Protein AF-A0A5C8AHD1-F1 (afdb_monomer_lite)

Sequence (99 aa):
MFIINFAFPMLLLMSRDAKRHAGVLTFVGMVVLFGHWVDVYIMIMGGSMGENASIGFMEIGLLLAILGLFIKVILTNLTKAPLTVQNHPYLDESIHHEI

Radius of gyration: 19.08 Å; chains: 1; bounding box: 52×25×39 Å

Foldseek 3Di:
DCCQQPVVLCVQPVDPVCVVPPVSVVVSVVSNVVVVVVVVLCVVQCVPPNPNDDDDPVNVVVVVVVVVVVVVVVVVVPVVDPPDDPPDPCSVVVVPDDD

pLDDT: mean 82.41, std 7.27, range [62.0, 95.5]

Secondary structure (DSSP, 8-state):
-HIIIIIHHHHHTTSHHHHH-HHHHHHHHHHHHHHHHHHHHHHHHHHHTGGG----HHHHHHHHHHHHHHHHHHHHHHTTS-SS-TT-TTHHHHHT---

Structure (mmCIF, N/CA/C/O backbone):
data_AF-A0A5C8AHD1-F1
#
_entry.id   AF-A0A5C8AHD1-F1
#
loop_
_atom_site.group_PDB
_atom_site.id
_atom_site.type_symbol
_atom_site.label_atom_id
_atom_site.label_alt_id
_atom_site.label_comp_id
_atom_site.label_asym_id
_atom_site.label_entity_id
_atom_site.label_seq_id
_atom_site.pdbx_PDB_ins_code
_atom_site.Cartn_x
_atom_site.Cartn_y
_atom_site.Cartn_z
_atom_site.occupancy
_atom_site.B_iso_or_equiv
_atom_site.auth_seq_id
_atom_site.auth_comp_id
_atom_site.auth_asym_id
_atom_site.auth_atom_id
_atom_site.pdbx_PDB_model_num
ATOM 1 N N . MET A 1 1 ? 4.354 2.556 -17.352 1.00 68.69 1 MET A N 1
ATOM 2 C CA . MET A 1 1 ? 3.480 2.997 -16.239 1.00 68.69 1 MET A CA 1
ATOM 3 C C . MET A 1 1 ? 2.114 3.495 -16.660 1.00 68.69 1 MET A C 1
ATOM 5 O O . MET A 1 1 ? 1.159 3.151 -15.985 1.00 68.69 1 MET A O 1
ATOM 9 N N . PHE A 1 2 ? 1.973 4.224 -17.771 1.00 72.81 2 PHE A N 1
ATOM 10 C CA . PHE A 1 2 ? 0.673 4.752 -18.211 1.00 72.81 2 PHE A CA 1
ATOM 11 C C . PHE A 1 2 ? -0.437 3.690 -18.338 1.00 72.81 2 PHE A C 1
ATOM 13 O O . PHE A 1 2 ? -1.539 3.877 -17.842 1.00 72.81 2 PHE A O 1
ATOM 20 N N . ILE A 1 3 ? -0.157 2.525 -18.927 1.00 77.00 3 ILE A N 1
ATOM 21 C CA . ILE A 1 3 ? -1.199 1.496 -19.092 1.00 77.00 3 ILE A CA 1
ATOM 22 C C . ILE A 1 3 ? -1.649 0.920 -17.738 1.00 77.00 3 ILE A C 1
ATOM 24 O O . ILE A 1 3 ? -2.842 0.756 -17.515 1.00 77.00 3 ILE A O 1
ATOM 28 N N . ILE A 1 4 ? -0.711 0.666 -16.821 1.00 77.19 4 ILE A N 1
ATOM 29 C CA . ILE A 1 4 ? -0.984 0.032 -15.520 1.00 77.19 4 ILE A CA 1
ATOM 30 C C . ILE A 1 4 ? -1.606 1.023 -14.527 1.00 77.19 4 ILE A C 1
ATOM 32 O O . ILE A 1 4 ? -2.563 0.679 -13.845 1.00 77.19 4 ILE A O 1
ATOM 36 N N . ASN A 1 5 ? -1.097 2.257 -14.470 1.00 77.56 5 ASN A N 1
ATOM 37 C CA . ASN A 1 5 ? -1.552 3.266 -13.510 1.00 77.56 5 ASN A CA 1
ATOM 38 C C . ASN A 1 5 ? -2.734 4.103 -14.015 1.00 77.56 5 ASN A C 1
ATOM 40 O O . ASN A 1 5 ? -3.450 4.673 -13.200 1.00 77.56 5 ASN A O 1
ATOM 44 N N . PHE A 1 6 ? -2.953 4.195 -15.332 1.00 76.75 6 PHE A N 1
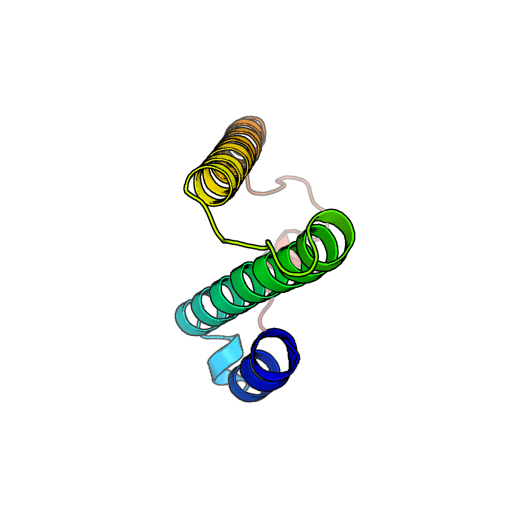ATOM 45 C CA . PHE A 1 6 ? -3.979 5.073 -15.903 1.00 76.75 6 PHE A CA 1
ATOM 46 C C . PHE A 1 6 ? -5.008 4.328 -16.754 1.00 76.75 6 PHE A C 1
ATOM 48 O O . PHE A 1 6 ? -6.196 4.389 -16.448 1.00 76.75 6 PHE A O 1
ATOM 55 N N . ALA A 1 7 ? -4.596 3.590 -17.789 1.00 82.31 7 ALA A N 1
ATOM 56 C CA . ALA A 1 7 ? -5.565 2.966 -18.698 1.00 82.31 7 ALA A CA 1
ATOM 57 C C . ALA A 1 7 ? -6.360 1.829 -18.029 1.00 82.31 7 ALA A C 1
ATOM 59 O O . ALA A 1 7 ? -7.578 1.756 -18.165 1.00 82.31 7 ALA A O 1
ATOM 60 N N . PHE A 1 8 ? -5.685 0.962 -17.274 1.00 82.31 8 PHE A N 1
ATOM 61 C CA . PHE A 1 8 ? -6.295 -0.206 -16.643 1.00 82.31 8 PHE A CA 1
ATOM 62 C C . PHE A 1 8 ? -7.327 0.152 -15.553 1.00 82.31 8 PHE A C 1
ATOM 64 O O . PHE A 1 8 ? -8.455 -0.343 -15.630 1.00 82.31 8 PHE A O 1
ATOM 71 N N . PRO A 1 9 ? -7.035 1.058 -14.596 1.00 82.00 9 PRO A N 1
ATOM 72 C CA . PRO A 1 9 ? -8.017 1.472 -13.596 1.00 82.00 9 PRO A CA 1
ATOM 73 C C . PRO A 1 9 ? -9.167 2.263 -14.216 1.00 82.00 9 PRO A C 1
ATOM 75 O O . PRO A 1 9 ? -10.313 2.083 -13.816 1.00 82.00 9 PRO A O 1
ATOM 78 N N . MET A 1 10 ? -8.880 3.111 -15.211 1.00 84.75 10 MET A N 1
ATOM 79 C CA . MET A 1 10 ? -9.896 3.933 -15.868 1.00 84.75 10 MET A CA 1
ATOM 80 C C . MET A 1 10 ? -10.928 3.079 -16.608 1.00 84.75 10 MET A C 1
ATOM 82 O O . MET A 1 10 ? -12.124 3.305 -16.445 1.00 84.75 10 MET A O 1
ATOM 86 N N . LEU A 1 11 ? -10.484 2.066 -17.357 1.00 83.75 11 LEU A N 1
ATOM 87 C CA . LEU A 1 11 ? -11.385 1.185 -18.101 1.00 83.75 11 LEU A CA 1
ATOM 88 C C . LEU A 1 11 ? -12.204 0.280 -17.170 1.00 83.75 11 LEU A C 1
ATOM 90 O O . LEU A 1 11 ? -13.414 0.151 -17.353 1.00 83.75 11 LEU A O 1
ATOM 94 N N . LEU A 1 12 ? -11.576 -0.310 -16.146 1.00 81.25 12 LEU A N 1
ATOM 95 C CA . LEU A 1 12 ? -12.278 -1.195 -15.208 1.00 81.25 12 LEU A CA 1
ATOM 96 C C . LEU A 1 12 ? -13.261 -0.442 -14.310 1.00 81.25 12 LEU A C 1
ATOM 98 O O . LEU A 1 12 ? -14.361 -0.932 -14.061 1.00 81.25 12 LEU A O 1
ATOM 102 N N . LEU A 1 13 ? -12.903 0.761 -13.861 1.00 83.38 13 LEU A N 1
ATOM 103 C CA . LEU A 1 13 ? -13.764 1.596 -13.026 1.00 83.38 13 LEU A CA 1
ATOM 104 C C . LEU A 1 13 ? -14.676 2.512 -13.852 1.00 83.38 13 LEU A C 1
ATOM 106 O O . LEU A 1 13 ? -15.275 3.420 -13.289 1.00 83.38 13 LEU A O 1
ATOM 110 N N . MET A 1 14 ? -14.822 2.319 -15.166 1.00 83.69 14 MET A N 1
ATOM 111 C CA . MET A 1 14 ? -15.751 3.132 -15.960 1.00 83.69 14 MET A CA 1
ATOM 112 C C . MET A 1 14 ? -17.214 2.786 -15.646 1.00 83.69 14 MET A C 1
ATOM 114 O O . MET A 1 14 ? -18.066 3.672 -15.566 1.00 83.69 14 MET A O 1
ATOM 118 N N . SER A 1 15 ? -17.509 1.501 -15.429 1.00 81.38 15 SER A N 1
ATOM 119 C CA . SER A 1 15 ? -18.868 1.033 -15.142 1.00 81.38 15 SER A CA 1
ATOM 120 C C . SER A 1 15 ? -19.257 1.259 -13.675 1.00 81.38 15 SER A C 1
ATOM 122 O O . SER A 1 15 ? -18.449 1.091 -12.759 1.00 81.38 15 SER A O 1
ATOM 124 N N . ARG A 1 16 ? -20.520 1.637 -13.434 1.00 76.19 16 ARG A N 1
ATOM 125 C CA . ARG A 1 16 ? -21.045 1.865 -12.075 1.00 76.19 16 ARG A CA 1
ATOM 126 C C . ARG A 1 16 ? -21.013 0.590 -11.230 1.00 76.19 16 ARG A C 1
ATOM 128 O O . ARG A 1 16 ? -20.678 0.652 -10.050 1.00 76.19 16 ARG A O 1
ATOM 135 N N . ASP A 1 17 ? -21.312 -0.551 -11.841 1.00 76.12 17 ASP A N 1
ATOM 136 C CA . ASP A 1 17 ? -21.391 -1.833 -11.139 1.00 76.12 17 ASP A CA 1
ATOM 137 C C . ASP A 1 17 ? -20.007 -2.310 -10.675 1.00 76.12 17 ASP A C 1
ATOM 139 O O . ASP A 1 17 ? -19.865 -2.789 -9.550 1.00 76.12 17 ASP A O 1
ATOM 143 N N . ALA A 1 18 ? -18.954 -2.066 -11.467 1.00 76.56 18 ALA A N 1
ATOM 144 C CA . ALA A 1 18 ? -17.576 -2.340 -11.056 1.00 76.56 18 ALA A CA 1
ATOM 145 C C . ALA A 1 18 ? -17.121 -1.475 -9.870 1.00 76.56 18 ALA A C 1
ATOM 147 O O . ALA A 1 18 ? -16.357 -1.949 -9.032 1.00 76.56 18 ALA A O 1
ATOM 148 N N . LYS A 1 19 ? -17.612 -0.230 -9.755 1.00 79.38 19 LYS A N 1
ATOM 149 C CA . LYS A 1 19 ? -17.313 0.637 -8.599 1.00 79.38 19 LYS A CA 1
ATOM 150 C C . LYS A 1 19 ? -18.006 0.177 -7.318 1.00 79.38 19 LYS A C 1
ATOM 152 O O . LYS A 1 19 ? -17.465 0.379 -6.236 1.00 79.38 19 LYS A O 1
ATOM 157 N N . ARG A 1 20 ? -19.200 -0.414 -7.429 1.00 80.75 20 ARG A N 1
ATOM 158 C CA . ARG A 1 20 ? -19.981 -0.895 -6.276 1.00 80.75 20 ARG A CA 1
ATOM 159 C C . ARG A 1 20 ? -19.570 -2.289 -5.815 1.00 80.75 20 ARG A C 1
ATOM 161 O O . ARG A 1 20 ? -19.794 -2.641 -4.660 1.00 80.75 20 ARG A O 1
ATOM 168 N N . HIS A 1 21 ? -18.934 -3.073 -6.681 1.00 86.31 21 HIS A N 1
ATOM 169 C CA . HIS A 1 21 ? -18.359 -4.350 -6.289 1.00 86.31 21 HIS A CA 1
ATOM 170 C C . HIS A 1 21 ? -17.038 -4.163 -5.539 1.00 86.31 21 HIS A C 1
ATOM 172 O O . HIS A 1 21 ? -15.984 -3.954 -6.141 1.00 86.31 21 HIS A O 1
ATOM 178 N N . ALA A 1 22 ? -17.087 -4.343 -4.215 1.00 83.19 22 ALA A N 1
ATOM 179 C CA . ALA A 1 22 ? -15.917 -4.256 -3.340 1.00 83.19 22 ALA A CA 1
ATOM 180 C C . ALA A 1 22 ? -14.736 -5.117 -3.830 1.00 83.19 22 ALA A C 1
ATOM 182 O O . ALA A 1 22 ? -13.604 -4.651 -3.826 1.00 83.19 22 ALA A O 1
ATOM 183 N N . GLY A 1 23 ? -14.988 -6.331 -4.338 1.00 85.38 23 GLY A N 1
ATOM 184 C CA . GLY A 1 23 ? -13.928 -7.206 -4.855 1.00 85.38 23 GLY A CA 1
ATOM 185 C C . GLY A 1 23 ? -13.182 -6.634 -6.068 1.00 85.38 23 GLY A C 1
ATOM 186 O O . GLY A 1 23 ? -11.953 -6.688 -6.114 1.00 85.38 23 GLY A O 1
ATOM 187 N N . VAL A 1 24 ? -13.906 -6.038 -7.022 1.00 84.69 24 VAL A N 1
ATOM 188 C CA . VAL A 1 24 ? -13.303 -5.406 -8.210 1.00 84.69 24 VAL A CA 1
ATOM 189 C C . VAL A 1 24 ? -12.528 -4.157 -7.800 1.00 84.69 24 VAL A C 1
ATOM 191 O O . VAL A 1 24 ? -11.396 -3.961 -8.242 1.00 84.69 24 VAL A O 1
ATOM 194 N N . LEU A 1 25 ? -13.093 -3.354 -6.895 1.00 85.88 25 LEU A N 1
ATOM 195 C CA . LEU A 1 25 ? -12.447 -2.148 -6.388 1.00 85.88 25 LEU A CA 1
ATOM 196 C C . LEU A 1 25 ? -11.144 -2.459 -5.637 1.00 85.88 25 LEU A C 1
ATOM 198 O O . LEU A 1 25 ? -10.124 -1.821 -5.897 1.00 85.88 25 LEU A O 1
ATOM 202 N N . THR A 1 26 ? -11.144 -3.462 -4.753 1.00 86.94 26 THR A N 1
ATOM 203 C CA . THR A 1 26 ? -9.937 -3.891 -4.032 1.00 86.94 26 THR A CA 1
ATOM 204 C C . THR A 1 26 ? -8.874 -4.419 -4.992 1.00 86.94 26 THR A C 1
ATOM 206 O O . THR A 1 26 ? -7.703 -4.070 -4.849 1.00 86.94 26 THR A O 1
ATOM 209 N N . PHE A 1 27 ? -9.261 -5.208 -6.000 1.00 88.00 27 PHE A N 1
ATOM 210 C CA . PHE A 1 27 ? -8.325 -5.708 -7.009 1.00 88.00 27 PHE A CA 1
ATOM 211 C C . PHE A 1 27 ? -7.670 -4.570 -7.803 1.00 88.00 27 PHE A C 1
ATOM 213 O O . PHE A 1 27 ? -6.443 -4.510 -7.889 1.00 88.00 27 PHE A O 1
ATOM 220 N N . VAL A 1 28 ? -8.467 -3.631 -8.325 1.00 88.00 28 VAL A N 1
ATOM 221 C CA . VAL A 1 28 ? -7.945 -2.466 -9.057 1.00 88.00 28 VAL A CA 1
ATOM 222 C C . VAL A 1 28 ? -7.048 -1.614 -8.156 1.00 88.00 28 VAL A C 1
ATOM 224 O O . VAL A 1 28 ? -5.970 -1.206 -8.586 1.00 88.00 28 VAL A O 1
ATOM 227 N N . GLY A 1 29 ? -7.438 -1.400 -6.897 1.00 86.31 29 GLY A N 1
ATOM 228 C CA . GLY A 1 29 ? -6.633 -0.669 -5.918 1.00 86.31 29 GLY A CA 1
ATOM 229 C C . GLY A 1 29 ? -5.264 -1.306 -5.668 1.00 86.31 29 GLY A C 1
ATOM 230 O O . GLY A 1 29 ? -4.258 -0.599 -5.654 1.00 86.31 29 GLY A O 1
ATOM 231 N N . MET A 1 30 ? -5.198 -2.636 -5.545 1.00 89.00 30 MET A N 1
ATOM 232 C CA . MET A 1 30 ? -3.920 -3.349 -5.419 1.00 89.00 30 MET A CA 1
ATOM 233 C C . MET A 1 30 ? -3.046 -3.160 -6.663 1.00 89.00 30 MET A C 1
ATOM 235 O O . MET A 1 30 ? -1.860 -2.864 -6.531 1.00 89.00 30 MET A O 1
ATOM 239 N N . VAL A 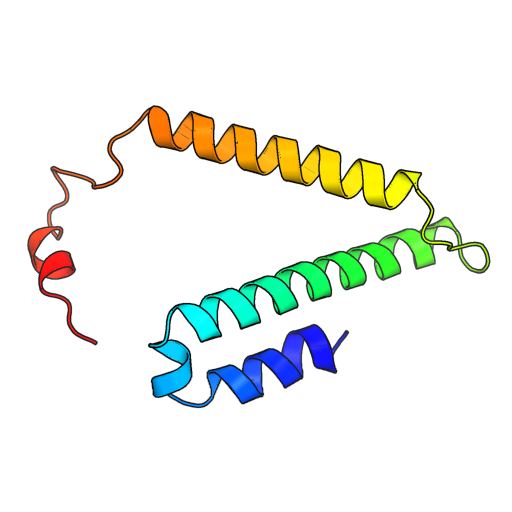1 31 ? -3.620 -3.275 -7.865 1.00 88.75 31 VAL A N 1
ATOM 240 C CA . VAL A 1 31 ? -2.876 -3.086 -9.123 1.00 88.75 31 VAL A CA 1
ATOM 241 C C . VAL A 1 31 ? -2.300 -1.671 -9.228 1.00 88.75 31 VAL A C 1
ATOM 243 O O . VAL A 1 31 ? -1.130 -1.523 -9.581 1.00 88.75 31 VAL A O 1
ATOM 246 N N . VAL A 1 32 ? -3.077 -0.645 -8.868 1.00 89.69 32 VAL A N 1
ATOM 247 C CA . VAL A 1 32 ? -2.603 0.751 -8.833 1.00 89.69 32 VAL A CA 1
ATOM 248 C C . VAL A 1 32 ? -1.480 0.926 -7.815 1.00 89.69 32 VAL A C 1
ATOM 250 O O . VAL A 1 32 ? -0.468 1.548 -8.125 1.00 89.69 32 VAL A O 1
ATOM 253 N N . LEU A 1 33 ? -1.621 0.350 -6.618 1.00 88.88 33 LEU A N 1
ATOM 254 C CA . LEU A 1 33 ? -0.605 0.449 -5.572 1.00 88.88 33 LEU A CA 1
ATOM 255 C C . LEU A 1 33 ? 0.741 -0.129 -6.038 1.00 88.88 33 LEU A C 1
ATOM 257 O O . LEU A 1 33 ? 1.774 0.530 -5.909 1.00 88.88 33 LEU A O 1
ATOM 261 N N . PHE A 1 34 ? 0.728 -1.328 -6.628 1.00 88.44 34 PHE A N 1
ATOM 262 C CA . PHE A 1 34 ? 1.937 -1.930 -7.193 1.00 88.44 34 PHE A CA 1
ATOM 263 C C . PHE A 1 34 ? 2.470 -1.124 -8.376 1.00 88.44 34 PHE A C 1
ATOM 265 O O . PHE A 1 34 ? 3.670 -0.877 -8.450 1.00 88.44 34 PHE A O 1
ATOM 272 N N . GLY A 1 35 ? 1.600 -0.669 -9.276 1.00 88.25 35 GLY A N 1
ATOM 273 C CA . GLY A 1 35 ? 2.001 0.141 -10.421 1.00 88.25 35 GLY A CA 1
ATOM 274 C C . GLY A 1 35 ? 2.682 1.453 -10.019 1.00 88.25 35 GLY A C 1
ATOM 275 O O . GLY A 1 35 ? 3.648 1.860 -10.667 1.00 88.25 35 GLY A O 1
ATOM 276 N N . HIS A 1 36 ? 2.239 2.099 -8.938 1.00 88.81 36 HIS A N 1
ATOM 277 C CA . HIS A 1 36 ? 2.906 3.276 -8.381 1.00 88.81 36 HIS A CA 1
ATOM 278 C C . HIS A 1 36 ? 4.230 2.942 -7.707 1.00 88.81 36 HIS A C 1
ATOM 280 O O . HIS A 1 36 ? 5.193 3.690 -7.868 1.00 88.81 36 HIS A O 1
ATOM 286 N N . TRP A 1 37 ? 4.318 1.811 -7.006 1.00 87.06 37 TRP A N 1
ATOM 287 C CA . TRP A 1 37 ? 5.595 1.374 -6.456 1.00 87.06 37 TRP A CA 1
ATOM 288 C C . TRP A 1 37 ? 6.649 1.184 -7.557 1.00 87.06 37 TRP A C 1
ATOM 290 O O . TRP A 1 37 ? 7.763 1.692 -7.423 1.00 87.06 37 TRP A O 1
ATOM 300 N N . VAL A 1 38 ? 6.295 0.530 -8.671 1.00 87.12 38 VAL A N 1
ATOM 301 C CA . VAL A 1 38 ? 7.235 0.354 -9.791 1.00 87.12 38 VAL A CA 1
ATOM 302 C C . VAL A 1 38 ? 7.586 1.707 -10.432 1.00 87.12 38 VAL A C 1
ATOM 304 O O . VAL A 1 38 ? 8.718 1.898 -10.862 1.00 87.12 38 VAL A O 1
ATOM 307 N N . ASP A 1 39 ? 6.653 2.663 -10.498 1.00 88.12 39 ASP A N 1
ATOM 308 C CA . ASP A 1 39 ? 6.916 4.002 -11.054 1.00 88.12 39 ASP A CA 1
ATOM 309 C C . ASP A 1 39 ? 7.991 4.746 -10.245 1.00 88.12 39 ASP A C 1
ATOM 311 O O . ASP A 1 39 ? 8.990 5.219 -10.793 1.00 88.12 39 ASP A O 1
ATOM 315 N N . VAL A 1 40 ? 7.846 4.738 -8.916 1.00 85.94 40 VAL A N 1
ATOM 316 C CA . VAL A 1 40 ? 8.843 5.285 -7.986 1.00 85.94 40 VAL A CA 1
ATOM 317 C C . VAL A 1 40 ? 10.165 4.521 -8.088 1.00 85.94 40 VAL A C 1
ATOM 319 O O . VAL A 1 40 ? 11.231 5.136 -8.107 1.00 85.94 40 VAL A O 1
ATOM 322 N N . TYR A 1 41 ? 10.116 3.192 -8.209 1.00 85.00 41 TYR A N 1
ATOM 323 C CA . TYR A 1 41 ? 11.307 2.359 -8.367 1.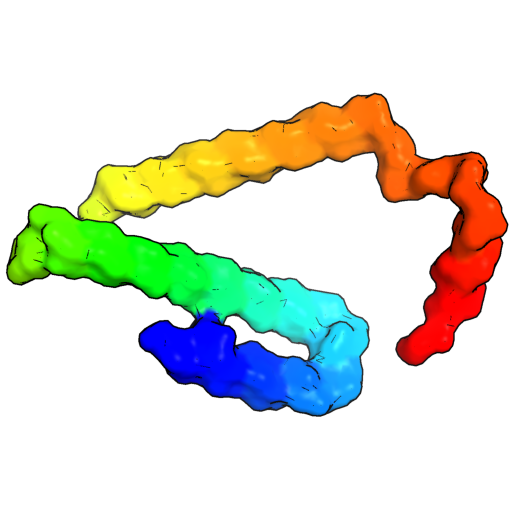00 85.00 41 TYR A CA 1
ATOM 324 C C . TYR A 1 41 ? 12.106 2.730 -9.624 1.00 85.00 41 TYR A C 1
ATOM 326 O O . TYR A 1 41 ? 13.312 2.947 -9.530 1.00 85.00 41 TYR A O 1
ATOM 334 N N . ILE A 1 42 ? 11.453 2.863 -10.785 1.00 84.50 42 ILE A N 1
ATOM 335 C CA . ILE A 1 42 ? 12.129 3.235 -12.039 1.00 84.50 42 ILE A CA 1
ATOM 336 C C . ILE A 1 42 ? 12.708 4.649 -11.952 1.00 84.50 42 ILE A C 1
ATOM 338 O O . ILE A 1 42 ? 13.824 4.871 -12.419 1.00 84.50 42 ILE A O 1
ATOM 342 N N . MET A 1 43 ? 11.998 5.592 -11.328 1.00 85.75 43 MET A N 1
ATOM 343 C CA . MET A 1 43 ? 12.491 6.960 -11.150 1.00 85.75 43 MET A CA 1
ATOM 344 C C . MET A 1 43 ? 13.761 7.007 -10.287 1.00 85.75 43 MET A C 1
ATOM 346 O O . MET A 1 43 ? 14.723 7.686 -10.642 1.00 85.75 43 MET A O 1
ATOM 350 N N . ILE A 1 44 ? 13.784 6.264 -9.176 1.00 84.12 44 ILE A N 1
ATOM 351 C CA . ILE A 1 44 ? 14.917 6.250 -8.241 1.00 84.12 44 ILE A CA 1
ATOM 352 C C . ILE A 1 44 ? 16.092 5.449 -8.813 1.00 84.12 44 ILE A C 1
ATOM 354 O O . ILE A 1 44 ? 17.213 5.954 -8.848 1.00 84.12 44 ILE A O 1
ATOM 358 N N . MET A 1 45 ? 15.853 4.221 -9.281 1.00 81.44 45 MET A N 1
ATOM 359 C CA . MET A 1 45 ? 16.914 3.329 -9.768 1.00 81.44 45 MET A CA 1
ATOM 360 C C . MET A 1 45 ? 17.463 3.766 -11.123 1.00 81.44 45 MET A C 1
ATOM 362 O O . MET A 1 45 ? 18.669 3.677 -11.351 1.00 81.44 45 MET A O 1
ATOM 366 N N . GLY A 1 46 ? 16.608 4.295 -12.003 1.00 77.25 46 GLY A N 1
ATOM 367 C CA . GLY A 1 46 ? 17.043 4.899 -13.261 1.00 77.25 46 GLY A CA 1
ATOM 368 C C . GLY A 1 46 ? 17.915 6.136 -13.035 1.00 77.25 46 GLY A C 1
ATOM 369 O O . GLY A 1 46 ? 18.867 6.350 -13.780 1.00 77.25 46 GLY A O 1
ATOM 370 N N . GLY A 1 47 ? 17.641 6.909 -11.976 1.00 77.69 47 GLY A N 1
ATOM 371 C CA . GLY A 1 47 ? 18.452 8.064 -11.588 1.00 77.69 47 GLY A CA 1
ATOM 372 C C . GLY A 1 47 ? 19.755 7.720 -10.856 1.00 77.69 47 GLY A C 1
ATOM 373 O O . GLY A 1 47 ? 20.726 8.459 -10.996 1.00 77.69 47 GLY A O 1
ATOM 374 N N . SER A 1 48 ? 19.802 6.628 -10.084 1.00 77.38 48 SER A N 1
ATOM 375 C CA . SER A 1 48 ? 20.964 6.289 -9.243 1.00 77.38 48 SER A CA 1
ATOM 376 C C . SER A 1 48 ? 21.931 5.275 -9.863 1.00 77.38 48 SER A C 1
ATOM 378 O O . SER A 1 48 ? 23.140 5.409 -9.683 1.00 77.38 48 SER A O 1
ATOM 380 N N . MET A 1 49 ? 21.425 4.259 -10.572 1.00 72.38 49 MET A N 1
ATOM 381 C CA . MET A 1 49 ? 22.207 3.091 -11.011 1.00 72.38 49 MET A CA 1
ATOM 382 C C . MET A 1 49 ? 22.293 2.929 -12.533 1.00 72.38 49 MET A C 1
ATOM 384 O O . MET A 1 49 ? 23.125 2.148 -13.004 1.00 72.38 49 MET A O 1
ATOM 388 N N . GLY A 1 50 ? 21.491 3.670 -13.307 1.00 72.75 50 GLY A N 1
ATOM 389 C CA . GLY A 1 50 ? 21.538 3.657 -14.772 1.00 72.75 50 GLY A CA 1
ATOM 390 C C . GLY A 1 50 ? 21.417 2.239 -15.345 1.00 72.75 50 GLY A C 1
ATOM 391 O O . GLY A 1 50 ? 20.434 1.546 -15.097 1.00 72.75 50 GLY A O 1
ATOM 392 N N . GLU A 1 51 ? 22.432 1.786 -16.083 1.00 69.94 51 GLU A N 1
ATOM 393 C CA . GLU A 1 51 ? 22.453 0.470 -16.746 1.00 69.94 51 GLU A CA 1
ATOM 394 C C . GLU A 1 51 ? 22.595 -0.734 -15.792 1.00 69.94 51 GLU A C 1
ATOM 396 O O . GLU A 1 51 ? 22.316 -1.860 -16.195 1.00 69.94 51 GLU A O 1
ATOM 401 N N . ASN A 1 52 ? 22.979 -0.527 -14.524 1.00 71.56 52 ASN A N 1
ATOM 402 C CA . ASN A 1 52 ? 23.117 -1.607 -13.533 1.00 71.56 52 ASN A CA 1
ATOM 403 C C . ASN A 1 52 ? 21.864 -1.803 -12.663 1.00 71.56 52 ASN A C 1
ATOM 405 O O . ASN A 1 52 ? 21.909 -2.537 -11.672 1.00 71.56 52 ASN A O 1
ATOM 409 N N . ALA A 1 53 ? 20.753 -1.136 -12.990 1.00 65.06 53 ALA A N 1
ATOM 410 C CA . ALA A 1 53 ? 19.503 -1.252 -12.251 1.00 65.06 53 ALA A CA 1
ATOM 411 C C . ALA A 1 53 ? 18.952 -2.685 -12.344 1.00 65.06 53 ALA A C 1
ATOM 413 O O . ALA A 1 53 ? 18.391 -3.097 -13.358 1.00 65.06 53 ALA A O 1
ATOM 414 N N . SER A 1 54 ? 19.107 -3.448 -11.263 1.00 70.88 54 SER A N 1
ATOM 415 C CA . SER A 1 54 ? 18.520 -4.776 -11.116 1.00 70.88 54 SER A CA 1
ATOM 416 C C . SER A 1 54 ? 17.602 -4.794 -9.903 1.00 70.88 54 SER A C 1
ATOM 418 O O . SER A 1 54 ? 17.861 -4.131 -8.901 1.00 70.88 54 SER A O 1
ATOM 420 N N . ILE A 1 55 ? 16.499 -5.534 -10.004 1.00 73.06 55 ILE A N 1
ATOM 421 C CA . ILE A 1 55 ? 15.645 -5.805 -8.850 1.00 73.06 55 ILE A CA 1
ATOM 422 C C . ILE A 1 55 ? 16.310 -6.943 -8.084 1.00 73.06 55 ILE A C 1
ATOM 424 O O . ILE A 1 55 ? 16.190 -8.112 -8.457 1.00 73.06 55 ILE A O 1
ATOM 428 N N . GLY A 1 56 ? 17.054 -6.594 -7.044 1.00 80.12 56 GLY A N 1
ATOM 429 C CA . GLY A 1 56 ? 17.658 -7.546 -6.134 1.00 80.12 56 GLY A CA 1
ATOM 430 C C . GLY A 1 56 ? 16.722 -7.962 -5.000 1.00 80.12 56 GLY A C 1
ATOM 431 O O . GLY A 1 56 ? 15.604 -7.472 -4.806 1.00 80.12 56 GLY A O 1
ATOM 432 N N . PHE A 1 57 ? 17.221 -8.900 -4.197 1.00 80.81 57 PHE A N 1
ATOM 433 C CA . PHE A 1 57 ? 16.559 -9.340 -2.970 1.00 80.81 57 PHE A CA 1
ATOM 434 C C . PHE A 1 57 ? 16.468 -8.214 -1.925 1.00 80.81 57 PHE A C 1
ATOM 436 O O . PHE A 1 57 ? 15.549 -8.195 -1.106 1.00 80.81 57 PHE A O 1
ATOM 443 N N . MET A 1 58 ? 17.402 -7.260 -1.963 1.00 82.31 58 MET A N 1
ATOM 444 C CA . MET A 1 58 ? 17.458 -6.150 -1.015 1.00 82.31 58 MET A CA 1
ATOM 445 C C . MET A 1 58 ? 16.295 -5.171 -1.213 1.00 82.31 58 MET A C 1
ATOM 447 O O . MET A 1 58 ? 15.693 -4.733 -0.235 1.00 82.31 58 MET A O 1
ATOM 451 N N . GLU A 1 59 ? 15.923 -4.878 -2.455 1.00 81.25 59 GLU A N 1
ATOM 452 C CA . GLU A 1 59 ? 14.850 -3.945 -2.793 1.00 81.25 59 GLU A CA 1
ATOM 453 C C . GLU A 1 59 ? 13.477 -4.519 -2.434 1.00 81.25 59 GLU A C 1
ATOM 455 O O . GLU A 1 59 ? 12.639 -3.819 -1.861 1.00 81.25 59 GLU A O 1
ATOM 460 N N . ILE A 1 60 ? 13.272 -5.815 -2.686 1.00 84.19 60 ILE A N 1
ATOM 461 C CA . ILE A 1 60 ? 12.054 -6.526 -2.274 1.00 84.19 60 ILE A CA 1
A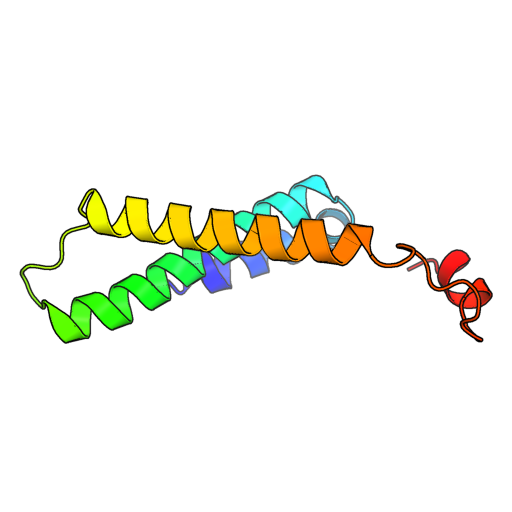TOM 462 C C . ILE A 1 60 ? 11.987 -6.625 -0.743 1.00 84.19 60 ILE A C 1
ATOM 464 O O . ILE A 1 60 ? 10.931 -6.389 -0.153 1.00 84.19 60 ILE A O 1
ATOM 468 N N . GLY A 1 61 ? 13.111 -6.927 -0.084 1.00 86.56 61 GLY A N 1
ATOM 469 C CA . GLY A 1 61 ? 13.196 -6.976 1.375 1.00 86.56 61 GLY A CA 1
ATOM 470 C C . GLY A 1 61 ? 12.873 -5.631 2.027 1.00 86.56 61 GLY A C 1
ATOM 471 O O . GLY A 1 61 ? 12.107 -5.581 2.990 1.00 86.56 61 GLY A O 1
ATOM 472 N N . LEU A 1 62 ? 13.388 -4.533 1.467 1.00 87.06 62 LEU A N 1
ATOM 473 C CA . LEU A 1 62 ? 13.111 -3.179 1.945 1.00 87.06 62 LEU A CA 1
ATOM 474 C C . LEU A 1 62 ? 11.640 -2.794 1.742 1.00 87.06 62 LEU A C 1
ATOM 476 O O . LEU A 1 62 ? 11.022 -2.258 2.663 1.00 87.06 62 LEU A O 1
ATOM 480 N N . LEU A 1 63 ? 11.062 -3.110 0.577 1.00 88.06 63 LEU A N 1
ATOM 481 C CA . LEU A 1 63 ? 9.636 -2.908 0.305 1.00 88.06 63 LEU A CA 1
ATOM 482 C C . LEU A 1 63 ? 8.787 -3.613 1.363 1.00 88.06 63 LEU A C 1
ATOM 484 O O . LEU A 1 63 ? 7.952 -2.973 2.002 1.00 88.06 63 LEU A O 1
ATOM 488 N N . LEU A 1 64 ? 9.019 -4.910 1.584 1.00 89.69 64 LEU A N 1
ATOM 489 C CA . LEU A 1 64 ? 8.242 -5.699 2.540 1.00 89.69 64 LEU A CA 1
ATOM 490 C C . LEU A 1 64 ? 8.435 -5.221 3.983 1.00 89.69 64 LEU A C 1
ATOM 492 O O . LEU A 1 64 ? 7.468 -5.199 4.743 1.00 89.69 64 LEU A O 1
ATOM 496 N N . ALA A 1 65 ? 9.643 -4.797 4.361 1.00 92.31 65 ALA A N 1
ATOM 497 C CA . ALA A 1 65 ? 9.911 -4.254 5.691 1.00 92.31 65 ALA A CA 1
ATOM 498 C C . ALA A 1 65 ? 9.140 -2.947 5.941 1.00 92.31 65 ALA A C 1
ATOM 500 O O . ALA A 1 65 ? 8.482 -2.804 6.975 1.00 92.31 65 ALA A O 1
ATOM 501 N N . ILE A 1 66 ? 9.173 -2.014 4.983 1.00 90.94 66 ILE A N 1
ATOM 502 C CA . ILE A 1 66 ? 8.447 -0.741 5.079 1.00 90.94 66 ILE A CA 1
ATOM 503 C C . ILE A 1 66 ? 6.935 -0.984 5.043 1.00 90.94 66 ILE A C 1
ATOM 505 O O . ILE A 1 66 ? 6.209 -0.426 5.866 1.00 90.94 66 ILE A O 1
ATOM 509 N N . LEU A 1 67 ? 6.456 -1.854 4.150 1.00 92.06 67 LEU A N 1
ATOM 510 C CA . LEU A 1 67 ? 5.042 -2.222 4.058 1.00 92.06 67 LEU A CA 1
ATOM 511 C C . LEU A 1 67 ? 4.544 -2.860 5.363 1.00 92.06 67 LEU A C 1
ATOM 513 O O . LEU A 1 67 ? 3.495 -2.479 5.881 1.00 92.06 67 LEU A O 1
ATOM 517 N N . GLY A 1 68 ? 5.312 -3.791 5.931 1.00 92.25 68 GLY A N 1
ATOM 518 C CA . GLY A 1 68 ? 4.986 -4.441 7.198 1.00 92.25 68 GLY A CA 1
ATOM 519 C C . GLY A 1 68 ? 4.953 -3.455 8.366 1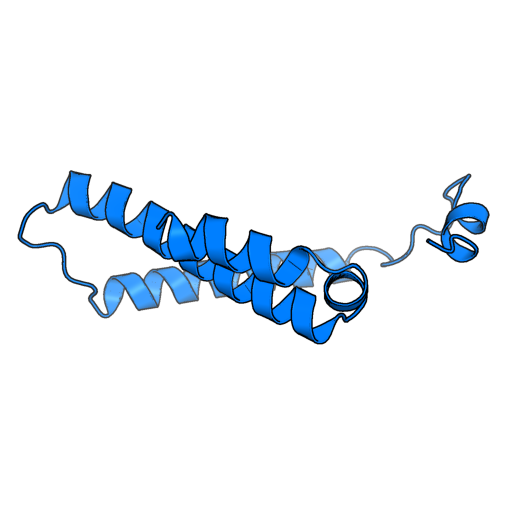.00 92.25 68 GLY A C 1
ATOM 520 O O . GLY A 1 68 ? 4.024 -3.488 9.178 1.00 92.25 68 GLY A O 1
ATOM 521 N N . LEU A 1 69 ? 5.918 -2.532 8.429 1.00 95.50 69 LEU A N 1
ATOM 522 C CA . LEU A 1 69 ? 5.924 -1.464 9.427 1.00 95.50 69 LEU A CA 1
ATOM 523 C C . LEU A 1 69 ? 4.701 -0.553 9.276 1.00 95.50 69 LEU A C 1
ATOM 525 O O . LEU A 1 69 ? 4.038 -0.261 10.270 1.00 95.50 69 LEU A O 1
ATOM 529 N N . PHE A 1 70 ? 4.375 -0.149 8.047 1.00 93.56 70 PHE A N 1
ATOM 530 C CA . PHE A 1 70 ? 3.216 0.688 7.751 1.00 93.56 70 PHE A CA 1
ATOM 531 C C . PHE A 1 70 ? 1.915 0.027 8.220 1.00 93.56 70 PHE A C 1
ATOM 533 O O . PHE A 1 70 ? 1.167 0.624 8.996 1.00 93.56 70 PHE 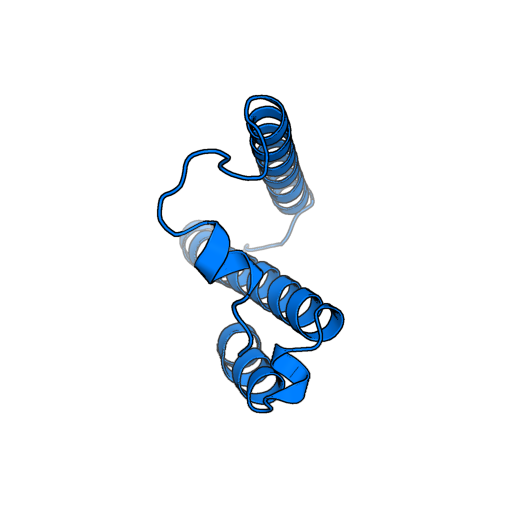A O 1
ATOM 540 N N . ILE A 1 71 ? 1.689 -1.236 7.843 1.00 93.94 71 ILE A N 1
ATOM 541 C CA . ILE A 1 71 ? 0.508 -2.002 8.265 1.00 93.94 71 ILE A CA 1
ATOM 542 C C . ILE A 1 71 ? 0.443 -2.091 9.793 1.00 93.94 71 ILE A C 1
ATOM 544 O O . ILE A 1 71 ? -0.603 -1.818 10.384 1.00 93.94 71 ILE A O 1
ATOM 548 N N . LYS A 1 72 ? 1.561 -2.408 10.457 1.00 94.44 72 LYS A N 1
ATOM 549 C CA . LYS A 1 72 ? 1.616 -2.501 11.921 1.00 94.44 72 LYS A CA 1
ATOM 550 C C . LYS A 1 72 ? 1.254 -1.177 12.592 1.00 94.44 72 LYS A C 1
ATOM 552 O O . LYS A 1 72 ? 0.485 -1.178 13.554 1.00 94.44 72 LYS A O 1
ATOM 557 N N . VAL A 1 73 ? 1.794 -0.060 12.108 1.00 95.12 73 VAL A N 1
ATOM 558 C CA . VAL A 1 73 ? 1.511 1.275 12.655 1.00 95.12 73 VAL A CA 1
ATOM 559 C C . VAL A 1 73 ? 0.037 1.627 12.472 1.00 95.12 73 VAL A C 1
ATOM 561 O O . VAL A 1 73 ? -0.591 2.078 13.430 1.00 95.12 73 VAL A O 1
ATOM 564 N N . ILE A 1 74 ? -0.539 1.383 11.295 1.00 93.06 74 ILE A N 1
ATOM 565 C CA . ILE A 1 74 ? -1.958 1.657 11.030 1.00 93.06 74 ILE A CA 1
ATOM 566 C C . ILE A 1 74 ? -2.858 0.807 11.931 1.00 93.06 74 ILE A C 1
ATOM 568 O O . ILE A 1 74 ? -3.704 1.362 12.632 1.00 93.06 74 ILE A O 1
ATOM 572 N N . LEU A 1 75 ? -2.631 -0.508 12.001 1.00 92.75 75 LEU A N 1
ATOM 573 C CA . LEU A 1 75 ? -3.424 -1.403 12.850 1.00 92.75 75 LEU A CA 1
ATOM 574 C C . LEU A 1 75 ? -3.307 -1.040 14.335 1.00 92.75 75 LEU A C 1
ATOM 576 O O . LEU A 1 75 ? -4.316 -0.975 15.026 1.00 92.75 75 LEU A O 1
ATOM 580 N N . THR A 1 76 ? -2.103 -0.720 14.817 1.00 92.38 76 THR A N 1
ATOM 581 C CA . THR A 1 76 ? -1.893 -0.311 16.219 1.00 92.38 76 THR A CA 1
ATOM 582 C C . THR A 1 76 ? -2.576 1.020 16.545 1.00 92.38 76 THR A C 1
ATOM 584 O O . THR A 1 76 ? -2.928 1.268 17.694 1.00 92.38 76 THR A O 1
ATOM 587 N N . ASN A 1 77 ? -2.745 1.916 15.570 1.00 91.06 77 ASN A N 1
ATOM 588 C CA . ASN A 1 77 ? -3.479 3.162 15.787 1.00 91.06 77 ASN A CA 1
ATOM 589 C C . ASN A 1 77 ? -4.997 2.965 15.692 1.00 91.06 77 ASN A C 1
ATOM 591 O O . ASN A 1 77 ? -5.718 3.571 16.480 1.00 91.06 77 ASN A O 1
ATOM 595 N N . LEU A 1 78 ? -5.475 2.068 14.825 1.00 90.56 78 LEU A N 1
ATOM 596 C CA . LEU A 1 78 ? -6.890 1.686 14.754 1.00 90.56 78 LEU A CA 1
ATOM 597 C C . LEU A 1 78 ? -7.397 1.071 16.066 1.00 90.56 78 LEU A C 1
ATOM 599 O O . LEU A 1 78 ? -8.550 1.276 16.416 1.00 90.56 78 LEU A O 1
ATOM 603 N N . THR A 1 79 ? -6.550 0.379 16.839 1.00 88.56 79 THR A N 1
ATOM 604 C CA . THR A 1 79 ? -6.955 -0.169 18.149 1.00 88.56 79 THR A CA 1
ATOM 605 C C . THR A 1 79 ? -7.072 0.878 19.260 1.00 88.56 79 THR A C 1
ATOM 607 O O . THR A 1 79 ? -7.566 0.557 20.337 1.00 88.56 79 THR A O 1
ATOM 610 N N . LYS A 1 80 ? -6.586 2.110 19.057 1.00 87.44 80 LYS A N 1
ATOM 611 C CA . LYS A 1 80 ? -6.576 3.155 20.101 1.00 87.44 80 LYS A CA 1
ATOM 612 C C . LYS A 1 80 ? -7.861 3.980 20.154 1.00 87.44 80 LYS A C 1
ATOM 614 O O . LYS A 1 80 ? -8.062 4.701 21.126 1.00 87.44 80 LYS A O 1
ATOM 619 N N . ALA A 1 81 ? -8.699 3.914 19.123 1.00 84.25 81 ALA A N 1
ATOM 620 C CA . ALA A 1 81 ? -9.895 4.735 18.988 1.00 84.25 81 ALA A CA 1
ATOM 621 C C . ALA A 1 81 ? -11.065 3.910 18.425 1.00 84.25 81 ALA A C 1
ATOM 623 O O . ALA A 1 81 ? -10.833 2.937 17.707 1.00 84.25 81 ALA A O 1
ATOM 624 N N . PRO A 1 82 ? -12.323 4.273 18.732 1.00 82.62 82 PRO A N 1
ATOM 625 C CA . PRO A 1 82 ? -13.481 3.610 18.142 1.00 82.62 82 PRO A CA 1
ATOM 626 C C . PRO A 1 82 ? -13.510 3.818 16.619 1.00 82.62 82 PRO A C 1
ATOM 628 O O . PRO A 1 82 ? -13.310 4.931 16.137 1.00 82.62 82 PRO A O 1
ATOM 631 N N . LEU A 1 83 ? -13.791 2.745 15.867 1.00 79.38 83 LEU A N 1
ATOM 632 C CA . LEU A 1 83 ? -13.842 2.752 14.393 1.00 79.38 83 LEU A CA 1
ATOM 633 C C . LEU A 1 83 ? -14.968 3.633 13.828 1.00 79.38 83 LEU A C 1
ATOM 635 O O . LEU A 1 83 ? -14.893 4.081 12.689 1.00 79.38 83 LEU A O 1
ATOM 639 N N . THR A 1 84 ? -16.003 3.885 14.627 1.00 77.38 84 THR A N 1
ATOM 640 C CA . THR A 1 84 ? -17.125 4.766 14.299 1.00 77.38 84 THR A CA 1
ATOM 641 C C . THR A 1 84 ? -17.155 5.935 15.275 1.00 77.38 84 THR A C 1
ATOM 643 O O . THR A 1 84 ? -17.153 5.740 16.495 1.00 77.38 84 THR A O 1
ATOM 646 N N . VAL A 1 85 ? -17.211 7.159 14.751 1.00 77.56 85 VAL A N 1
ATOM 647 C CA . VAL A 1 85 ? -17.307 8.375 15.566 1.00 77.56 85 VAL A CA 1
ATOM 648 C C . VAL A 1 85 ? -18.711 8.452 16.165 1.00 77.56 85 VAL A C 1
ATOM 650 O O . VAL A 1 85 ? -19.667 8.666 15.435 1.00 77.56 85 VAL A O 1
ATOM 653 N N . GLN A 1 86 ? -18.845 8.283 17.484 1.00 70.50 86 GLN A N 1
ATOM 654 C CA . GLN A 1 86 ? -20.169 8.189 18.123 1.00 70.50 86 GLN A CA 1
ATOM 655 C C . GLN A 1 86 ? -20.910 9.531 18.272 1.00 70.50 86 GLN A C 1
ATOM 657 O O . GLN A 1 86 ? -22.130 9.536 18.317 1.00 70.50 86 GLN A O 1
ATOM 662 N N . ASN A 1 87 ? -20.202 10.665 18.318 1.00 74.12 87 ASN A N 1
ATOM 663 C CA . ASN A 1 87 ? -20.793 11.998 18.539 1.00 74.12 87 ASN A CA 1
ATOM 664 C C . ASN A 1 87 ? -20.648 12.922 17.319 1.00 74.12 87 ASN A C 1
ATOM 666 O O . ASN A 1 87 ? -20.370 14.113 17.462 1.00 74.12 87 ASN A O 1
ATOM 670 N N . HIS A 1 88 ? -20.774 12.383 16.105 1.00 77.69 88 HIS A N 1
ATOM 671 C CA . HIS A 1 88 ? -20.741 13.213 14.902 1.00 77.69 88 HIS A CA 1
ATOM 672 C C . HIS A 1 88 ? -22.154 13.727 14.556 1.00 77.69 88 HIS A C 1
ATOM 674 O O . HIS A 1 88 ? -23.053 12.901 14.411 1.00 77.69 88 HIS A O 1
ATOM 680 N N . PRO A 1 89 ? -22.369 15.047 14.366 1.00 81.06 89 PRO A N 1
ATOM 681 C CA . PRO A 1 89 ? -23.691 15.615 14.064 1.00 81.06 89 PRO A CA 1
ATOM 682 C C . PRO A 1 89 ? -24.381 15.028 12.823 1.00 81.06 89 PRO A C 1
ATOM 684 O O . PRO A 1 89 ? -25.601 14.979 12.776 1.00 81.06 89 PRO A O 1
ATOM 687 N N . TYR A 1 90 ? -23.605 14.548 11.845 1.00 80.06 90 TYR A N 1
ATOM 688 C CA . TYR A 1 90 ? -24.107 13.939 10.603 1.00 80.06 90 TYR A CA 1
ATOM 689 C C . TYR A 1 90 ? -24.004 12.401 10.589 1.00 80.06 90 TYR A C 1
ATOM 691 O O . TYR A 1 90 ? -23.987 11.789 9.518 1.00 80.06 90 TYR A O 1
ATOM 699 N N . LEU A 1 91 ? -23.843 11.756 11.754 1.00 75.69 91 LEU A N 1
ATOM 700 C CA . LEU A 1 91 ? -23.715 10.295 11.835 1.00 75.69 91 LEU A CA 1
ATOM 701 C C . LEU A 1 91 ? -24.977 9.594 11.313 1.00 75.69 91 LEU A C 1
ATOM 703 O O . LEU A 1 91 ? -24.867 8.679 10.500 1.00 75.69 91 LEU A O 1
ATOM 707 N N . ASP A 1 92 ? -26.156 10.075 11.714 1.00 74.62 92 ASP A N 1
ATOM 708 C CA . ASP A 1 92 ? -27.439 9.507 11.284 1.00 74.62 92 ASP A CA 1
ATOM 709 C C . ASP A 1 92 ? -27.658 9.657 9.775 1.00 74.62 92 ASP A C 1
ATOM 711 O O . ASP A 1 92 ? -28.060 8.701 9.113 1.00 74.62 92 ASP A O 1
ATOM 715 N N . GLU A 1 93 ? -27.313 10.811 9.198 1.00 74.94 93 GLU A N 1
ATOM 716 C CA . GLU A 1 93 ? -27.397 11.033 7.748 1.00 74.94 93 GLU A CA 1
ATOM 717 C C . GLU A 1 93 ? -26.437 10.124 6.961 1.00 74.94 93 GLU A C 1
ATOM 719 O O . GLU A 1 93 ? -26.775 9.670 5.871 1.00 74.94 93 GLU A O 1
ATOM 724 N N . SER A 1 94 ? -25.264 9.806 7.523 1.00 78.19 94 SER A N 1
ATOM 725 C CA . SER A 1 94 ? -24.258 8.948 6.875 1.00 78.19 94 SER A CA 1
ATOM 726 C C . SER A 1 94 ? -24.655 7.468 6.870 1.00 78.19 94 SER A C 1
ATOM 728 O O . SER A 1 94 ? -24.313 6.744 5.938 1.00 78.19 94 SER A O 1
ATOM 730 N N . ILE A 1 95 ? -25.378 7.008 7.899 1.00 77.69 95 ILE A N 1
ATOM 731 C CA . ILE A 1 95 ? -25.868 5.622 7.999 1.00 77.69 95 ILE A CA 1
ATOM 732 C C . ILE A 1 95 ? -26.977 5.357 6.975 1.00 77.69 95 ILE A C 1
ATOM 734 O O . ILE A 1 95 ? -27.035 4.274 6.400 1.00 77.69 95 ILE A O 1
ATOM 738 N N . HIS A 1 96 ? -27.829 6.352 6.726 1.00 77.88 96 HIS A N 1
ATOM 739 C CA . HIS A 1 96 ? -28.934 6.265 5.766 1.00 77.88 96 HIS A CA 1
ATOM 740 C C . HIS A 1 96 ? -28.526 6.739 4.364 1.00 77.88 96 HIS A C 1
ATOM 742 O O . HIS A 1 96 ? -29.379 6.962 3.503 1.00 77.88 96 HIS A O 1
ATOM 748 N N . HIS A 1 97 ? -27.225 6.930 4.130 1.00 76.94 97 HIS A N 1
ATOM 749 C CA . HIS A 1 97 ? -26.728 7.413 2.857 1.00 76.94 97 HIS A CA 1
ATOM 750 C C . HIS A 1 97 ? -26.708 6.291 1.818 1.00 76.94 97 HIS A C 1
ATOM 752 O O . HIS A 1 97 ? -25.828 5.430 1.813 1.00 76.94 97 HIS A O 1
ATOM 758 N N . GLU A 1 98 ? -27.671 6.333 0.902 1.00 62.00 98 GLU A N 1
ATOM 759 C CA . GLU A 1 98 ? -27.713 5.466 -0.270 1.00 62.00 98 GLU A CA 1
ATOM 760 C C . GLU A 1 98 ? -27.282 6.262 -1.515 1.00 62.00 98 GLU A C 1
ATOM 762 O O . GLU A 1 98 ? -27.908 7.266 -1.863 1.00 62.00 98 GLU A O 1
ATOM 767 N N . ILE A 1 99 ? -26.208 5.821 -2.189 1.00 63.09 99 ILE A N 1
ATOM 768 C CA . ILE A 1 99 ? -25.796 6.306 -3.523 1.00 63.09 99 ILE A CA 1
ATOM 769 C C . ILE A 1 99 ? -25.975 5.185 -4.522 1.00 63.09 99 ILE A C 1
ATOM 771 O O . ILE A 1 99 ? -25.259 4.161 -4.411 1.00 63.09 99 ILE A O 1
#